Protein AF-A0A1I1EVV3-F1 (afdb_monomer_lite)

Radius of gyration: 16.86 Å; chains: 1; bounding box: 34×19×50 Å

pLDDT: mean 86.6, std 11.68, range [49.75, 97.06]

Secondary structure (DSSP, 8-state):
-PPPGGGGGGGHHHHHHHHHTT--HHHHHHHHT--HHHHHHHHHHHHHHHHHHHTT-PPPPSSSPPTT----GGGS--

Foldseek 3Di:
DADDLVCVVVCVVVLVVVVVVVDDLCVSCVVNRHHSVSSVVVVVVVVVVVVCLVVQPFADDPDDADPPDDCDPVRHDD

Structure (mmCIF, N/CA/C/O backbone):
data_AF-A0A1I1EVV3-F1
#
_entry.id   AF-A0A1I1EVV3-F1
#
loop_
_atom_site.group_PDB
_atom_site.id
_atom_site.type_symbol
_atom_site.label_atom_id
_atom_site.label_alt_id
_atom_site.label_comp_id
_atom_site.label_asym_id
_atom_site.label_entity_id
_atom_site.label_seq_id
_atom_site.pdbx_PDB_ins_code
_atom_site.Cartn_x
_atom_site.Cartn_y
_atom_site.Cartn_z
_atom_site.occupancy
_atom_site.B_iso_or_equiv
_atom_site.auth_seq_id
_atom_site.auth_comp_id
_atom_site.auth_asym_id
_atom_site.auth_atom_id
_atom_site.pdbx_PDB_model_num
ATOM 1 N N . MET A 1 1 ? 1.548 1.879 23.290 1.00 69.06 1 MET A N 1
ATOM 2 C CA . MET A 1 1 ? 2.160 2.657 22.187 1.00 69.06 1 MET A CA 1
ATOM 3 C C . MET A 1 1 ? 1.927 1.917 20.883 1.00 69.06 1 MET A C 1
ATOM 5 O O . MET A 1 1 ? 2.062 0.700 20.882 1.00 69.06 1 MET A O 1
ATOM 9 N N . ALA A 1 2 ? 1.564 2.621 19.809 1.00 76.75 2 ALA A N 1
ATOM 10 C CA . ALA A 1 2 ? 1.460 2.001 18.490 1.00 76.75 2 ALA A CA 1
ATOM 11 C C . ALA A 1 2 ? 2.859 1.648 17.959 1.00 76.75 2 ALA A C 1
ATOM 13 O O . ALA A 1 2 ? 3.815 2.402 18.157 1.00 76.75 2 ALA A O 1
ATOM 14 N N . ARG A 1 3 ? 2.984 0.501 17.291 1.00 85.31 3 ARG A N 1
ATOM 15 C CA . ARG A 1 3 ? 4.204 0.076 16.606 1.00 85.31 3 ARG A CA 1
ATOM 16 C C . ARG A 1 3 ? 4.560 1.071 15.497 1.00 85.31 3 ARG A C 1
ATOM 18 O O . ARG A 1 3 ? 3.704 1.723 14.895 1.00 85.31 3 ARG A O 1
ATOM 25 N N . SER A 1 4 ? 5.855 1.180 15.211 1.00 87.19 4 SER A N 1
ATOM 26 C CA . SER A 1 4 ? 6.340 2.039 14.129 1.00 87.19 4 SER A CA 1
ATOM 27 C C . SER A 1 4 ? 5.953 1.478 12.761 1.00 87.19 4 SER A C 1
ATOM 29 O O . SER A 1 4 ? 6.143 0.291 12.489 1.00 87.19 4 SER A O 1
ATOM 31 N N . TYR A 1 5 ? 5.498 2.359 11.864 1.00 88.94 5 TYR A N 1
ATOM 32 C CA . TYR A 1 5 ? 5.136 2.008 10.488 1.00 88.94 5 TYR A CA 1
ATOM 33 C C . TYR A 1 5 ? 6.294 1.361 9.717 1.00 88.94 5 TYR A C 1
ATOM 35 O O . TYR A 1 5 ? 6.065 0.530 8.845 1.00 88.94 5 TYR A O 1
ATOM 43 N N . LYS A 1 6 ? 7.548 1.680 10.065 1.00 88.56 6 LYS A N 1
ATOM 44 C CA . LYS A 1 6 ? 8.745 1.104 9.429 1.00 88.56 6 LYS A CA 1
ATOM 45 C C . LYS A 1 6 ? 8.752 -0.430 9.466 1.00 88.56 6 LYS A C 1
ATOM 47 O O . LYS A 1 6 ? 9.248 -1.056 8.536 1.00 88.56 6 LYS A O 1
ATOM 52 N N . HIS A 1 7 ? 8.181 -1.025 10.512 1.00 89.50 7 HIS A N 1
ATOM 53 C CA . HIS A 1 7 ? 8.160 -2.473 10.714 1.00 89.50 7 HIS A CA 1
ATOM 54 C C . HIS A 1 7 ? 6.884 -3.142 10.191 1.00 89.50 7 HIS A C 1
ATOM 56 O O . HIS A 1 7 ? 6.785 -4.361 10.239 1.00 89.50 7 HIS A O 1
ATOM 62 N N . ILE A 1 8 ? 5.921 -2.394 9.635 1.00 92.88 8 ILE A N 1
ATOM 63 C CA . ILE A 1 8 ? 4.643 -2.968 9.181 1.00 92.88 8 ILE A CA 1
ATOM 64 C C . ILE A 1 8 ? 4.819 -4.029 8.088 1.00 92.88 8 ILE A C 1
ATOM 66 O O . ILE A 1 8 ? 4.026 -4.955 7.994 1.00 92.88 8 ILE A O 1
ATOM 70 N N . GLN A 1 9 ? 5.885 -3.928 7.285 1.00 90.81 9 GLN A N 1
ATOM 71 C CA . GLN A 1 9 ? 6.185 -4.909 6.239 1.00 90.81 9 GLN A CA 1
ATOM 72 C C . GLN A 1 9 ? 6.537 -6.290 6.801 1.00 90.81 9 GLN A C 1
ATOM 74 O O . GLN A 1 9 ? 6.309 -7.284 6.128 1.00 90.81 9 GLN A O 1
ATOM 79 N N . GLN A 1 10 ? 7.047 -6.370 8.033 1.00 93.50 10 GLN A N 1
ATOM 80 C CA . GLN A 1 10 ? 7.320 -7.654 8.687 1.00 93.50 10 GLN A CA 1
ATOM 81 C C . GLN A 1 10 ? 6.023 -8.418 8.994 1.00 93.50 10 GLN A C 1
ATOM 83 O O . GLN A 1 10 ? 6.033 -9.641 9.040 1.00 93.50 10 GLN A O 1
ATOM 88 N N . TYR A 1 11 ? 4.906 -7.696 9.124 1.00 94.69 11 TYR A N 1
ATOM 89 C CA . TYR A 1 11 ? 3.572 -8.231 9.404 1.00 94.69 11 TYR A CA 1
ATOM 90 C C . TYR A 1 11 ? 2.712 -8.363 8.142 1.00 94.69 11 TYR A C 1
ATOM 92 O O . TYR A 1 11 ? 1.501 -8.516 8.236 1.00 94.69 11 TYR A O 1
ATOM 100 N N . GLU A 1 12 ? 3.307 -8.287 6.948 1.00 93.94 12 GLU A N 1
ATOM 101 C CA . GLU A 1 12 ? 2.573 -8.343 5.679 1.00 93.94 12 GLU A CA 1
ATOM 102 C C . GLU A 1 12 ? 1.699 -9.597 5.566 1.00 93.94 12 GLU A C 1
ATOM 104 O O . GLU A 1 12 ? 0.518 -9.479 5.251 1.00 93.94 12 GLU A O 1
ATOM 109 N N . ARG A 1 13 ? 2.249 -10.771 5.896 1.00 95.31 13 ARG A N 1
ATOM 110 C CA . ARG A 1 13 ? 1.501 -12.038 5.868 1.00 95.31 13 ARG A CA 1
ATOM 111 C C . ARG A 1 13 ? 0.321 -12.022 6.840 1.00 95.31 13 ARG A C 1
ATOM 113 O O . ARG A 1 13 ? -0.803 -12.279 6.433 1.00 95.31 13 ARG A O 1
ATOM 120 N N . GLU A 1 14 ? 0.561 -11.622 8.088 1.00 95.50 14 GLU A N 1
ATOM 121 C CA . GLU A 1 14 ? -0.479 -11.546 9.121 1.00 95.50 14 GLU A CA 1
ATOM 122 C C . GLU A 1 14 ? -1.594 -10.556 8.748 1.00 95.50 14 GLU A C 1
ATOM 124 O O . GLU A 1 14 ? -2.774 -10.862 8.895 1.00 95.50 14 GLU A O 1
ATOM 129 N N . ILE A 1 15 ? -1.245 -9.377 8.222 1.00 95.81 15 ILE A N 1
ATOM 130 C CA . ILE A 1 15 ? -2.225 -8.364 7.799 1.00 95.81 15 ILE A CA 1
ATOM 131 C C . ILE A 1 15 ? -3.115 -8.898 6.671 1.00 95.81 15 ILE A C 1
ATOM 133 O O . ILE A 1 15 ? -4.322 -8.644 6.681 1.00 95.81 15 ILE A O 1
ATOM 137 N N . LEU A 1 16 ? -2.534 -9.613 5.703 1.00 95.62 16 LEU A N 1
ATOM 138 C CA . LEU A 1 16 ? -3.277 -10.202 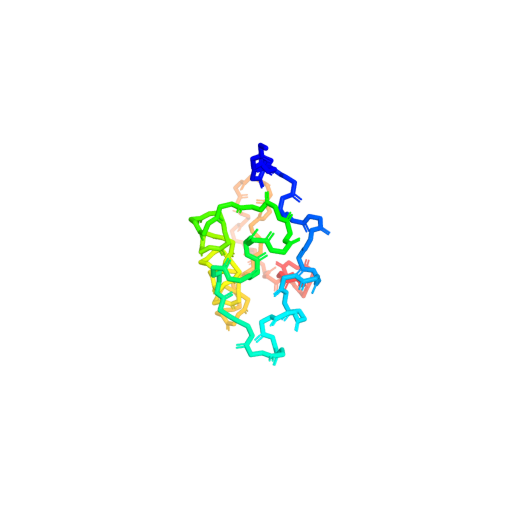4.589 1.00 95.62 16 LEU A CA 1
ATOM 139 C C . LEU A 1 16 ? -4.185 -11.341 5.064 1.00 95.62 16 LEU A C 1
ATOM 141 O O . LEU A 1 16 ? -5.375 -11.310 4.763 1.00 95.62 16 LEU A O 1
ATOM 145 N N . GLU A 1 17 ? -3.687 -12.259 5.894 1.00 96.75 17 GLU A N 1
ATOM 146 C CA . GLU A 1 17 ? -4.496 -13.347 6.463 1.00 96.75 17 GLU A CA 1
ATOM 147 C C . GLU A 1 17 ? -5.691 -12.823 7.272 1.00 96.75 17 GLU A C 1
ATOM 149 O O . GLU A 1 17 ? -6.815 -13.305 7.128 1.00 96.75 17 GLU A O 1
ATOM 154 N N . LEU A 1 18 ? -5.489 -11.810 8.123 1.00 96.12 18 LEU A N 1
ATOM 155 C CA . LEU A 1 18 ? -6.584 -11.217 8.898 1.00 96.12 18 LEU A CA 1
ATOM 156 C C . LEU A 1 18 ? -7.603 -10.518 7.991 1.00 96.12 18 LEU A C 1
ATOM 158 O O . LEU A 1 18 ? -8.805 -10.537 8.270 1.00 96.12 18 LEU A O 1
ATOM 162 N N . LYS A 1 19 ? -7.140 -9.922 6.888 1.00 95.44 19 LYS A N 1
ATOM 163 C CA . LYS A 1 19 ? -8.020 -9.298 5.904 1.00 95.44 19 LYS A CA 1
ATOM 164 C C . LYS A 1 19 ? -8.845 -10.330 5.137 1.00 95.44 19 LYS A C 1
ATOM 166 O O . LYS A 1 19 ? -10.030 -10.082 4.916 1.00 95.44 19 LYS A O 1
ATOM 171 N N . GLU A 1 20 ? -8.253 -11.465 4.779 1.00 95.81 20 GLU A N 1
ATOM 172 C CA . GLU A 1 20 ? -8.939 -12.603 4.151 1.00 95.81 20 GLU A CA 1
ATOM 173 C C . GLU A 1 20 ? -9.990 -13.220 5.078 1.00 95.81 20 GLU A C 1
ATOM 175 O O . GLU A 1 20 ? -11.083 -13.557 4.631 1.00 95.81 20 GLU A O 1
ATOM 180 N N . ARG A 1 21 ? -9.721 -13.262 6.389 1.00 95.81 21 ARG A N 1
ATOM 181 C CA . ARG A 1 21 ? -10.701 -13.659 7.418 1.00 95.81 21 ARG A CA 1
ATOM 182 C C . ARG A 1 21 ? -11.866 -12.672 7.584 1.00 95.81 21 ARG A C 1
ATOM 184 O O . ARG A 1 21 ? -12.764 -12.929 8.378 1.00 95.81 21 ARG A O 1
ATOM 191 N N . GLY A 1 22 ? -11.861 -11.547 6.867 1.00 96.38 22 GLY A N 1
ATOM 192 C CA . GLY A 1 22 ? -12.942 -10.562 6.875 1.00 96.38 22 GLY A CA 1
ATOM 193 C C . GLY A 1 22 ? -12.797 -9.452 7.916 1.00 96.38 22 GLY A C 1
ATOM 194 O O . GLY A 1 22 ? -13.704 -8.631 8.038 1.00 96.38 22 GLY A O 1
ATOM 195 N N . MET A 1 23 ? -11.668 -9.364 8.631 1.00 96.38 23 MET A N 1
ATOM 196 C CA . MET A 1 23 ? -11.475 -8.297 9.616 1.00 96.38 23 MET A CA 1
ATOM 197 C C . MET A 1 23 ? -11.389 -6.913 8.963 1.00 96.38 23 MET A C 1
ATOM 199 O O . MET A 1 23 ? -10.862 -6.707 7.857 1.00 96.38 23 MET A O 1
ATOM 203 N N . THR A 1 24 ? -11.886 -5.917 9.687 1.00 97.06 24 THR A N 1
ATOM 204 C CA . THR A 1 24 ? -11.755 -4.511 9.319 1.00 97.06 24 THR A CA 1
ATOM 205 C C . THR A 1 24 ? -10.333 -4.014 9.577 1.00 97.06 24 THR A C 1
ATOM 207 O O . THR A 1 24 ? -9.609 -4.501 10.440 1.00 97.06 24 THR A O 1
ATOM 210 N N . GLN A 1 25 ? -9.923 -2.957 8.871 1.00 95.44 25 GLN A N 1
ATOM 211 C CA . GLN A 1 25 ? -8.598 -2.353 9.076 1.00 95.44 25 GLN A CA 1
ATOM 212 C C . GLN A 1 25 ? -8.390 -1.843 10.512 1.00 95.44 25 GLN A C 1
ATOM 214 O O . GLN A 1 25 ? -7.257 -1.793 10.981 1.00 95.44 25 GLN A O 1
ATOM 219 N N . LYS A 1 26 ? -9.473 -1.461 11.208 1.00 96.44 26 LYS A N 1
ATOM 220 C CA . LYS A 1 26 ? -9.417 -1.005 12.602 1.00 96.44 26 LYS A CA 1
ATOM 221 C C . LYS A 1 26 ? -9.136 -2.170 13.556 1.00 96.44 26 LYS A C 1
ATOM 223 O O . LYS A 1 26 ? -8.298 -2.019 14.437 1.00 96.44 26 LYS A O 1
ATOM 228 N N . GLU A 1 27 ? -9.784 -3.313 13.348 1.00 96.31 27 GLU A N 1
ATOM 229 C CA . GLU A 1 27 ? -9.554 -4.533 14.136 1.00 96.31 27 GLU A CA 1
ATOM 230 C C . GLU A 1 27 ? -8.141 -5.076 13.915 1.00 96.31 27 GLU A C 1
ATOM 232 O O . GLU A 1 27 ? -7.430 -5.334 14.881 1.00 96.31 27 GLU A O 1
ATOM 237 N N . ILE A 1 28 ? -7.686 -5.126 12.658 1.00 96.25 28 ILE A N 1
ATOM 238 C CA . ILE A 1 28 ? -6.311 -5.521 12.308 1.00 96.25 28 ILE A CA 1
ATOM 239 C C . ILE A 1 28 ? -5.293 -4.612 13.007 1.00 96.25 28 ILE A C 1
ATOM 241 O O . ILE A 1 28 ? -4.320 -5.087 13.593 1.00 96.25 28 ILE A O 1
ATOM 245 N N . ALA A 1 29 ? -5.525 -3.296 12.973 1.00 95.00 29 ALA A N 1
ATOM 246 C CA . ALA A 1 29 ? -4.660 -2.328 13.634 1.00 95.00 29 ALA A CA 1
ATOM 247 C C . ALA A 1 29 ? -4.613 -2.561 15.152 1.00 95.00 29 ALA A C 1
ATOM 249 O O . ALA A 1 29 ? -3.530 -2.603 15.731 1.00 95.00 29 ALA A O 1
ATOM 250 N N . GLN A 1 30 ? -5.765 -2.784 15.786 1.00 94.69 30 GLN A N 1
ATOM 251 C CA . GLN A 1 30 ? -5.851 -3.054 17.219 1.00 94.69 30 GLN A CA 1
ATOM 252 C C . GLN A 1 30 ? -5.144 -4.359 17.609 1.00 94.69 30 GLN A C 1
ATOM 254 O O . GLN A 1 30 ? -4.395 -4.370 18.583 1.00 94.69 30 GLN A O 1
ATOM 259 N N . GLN A 1 31 ? -5.330 -5.430 16.837 1.00 94.25 31 GLN A N 1
ATOM 260 C CA . GLN A 1 31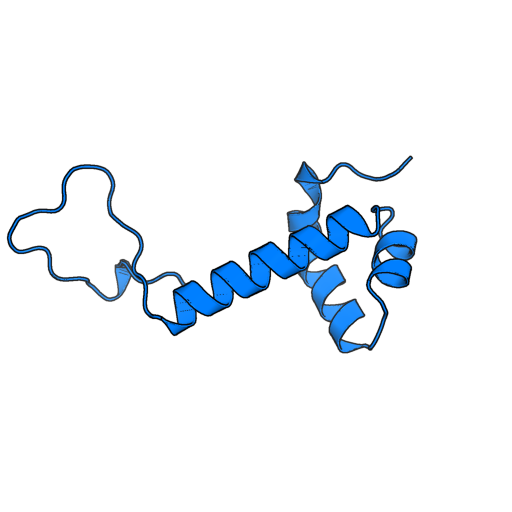 ? -4.733 -6.738 17.107 1.00 94.25 31 GLN A CA 1
ATOM 261 C C . GLN A 1 31 ? -3.206 -6.725 16.958 1.00 94.25 31 GLN A C 1
ATOM 263 O O . GLN A 1 31 ? -2.496 -7.304 17.776 1.00 94.25 31 GLN A O 1
ATOM 268 N N . LEU A 1 32 ? -2.690 -6.043 15.934 1.00 92.94 32 LEU A N 1
ATOM 269 C CA . LEU A 1 32 ? -1.254 -5.990 15.642 1.00 92.94 32 LEU A CA 1
ATOM 270 C C . LEU A 1 32 ? -0.530 -4.820 16.325 1.00 92.94 32 LEU A C 1
ATOM 272 O O . LEU A 1 32 ? 0.693 -4.703 16.224 1.00 92.94 32 LEU A O 1
ATOM 276 N N . GLY A 1 33 ? -1.266 -3.950 17.020 1.00 94.06 33 GLY A N 1
ATOM 277 C CA . GLY A 1 33 ? -0.727 -2.777 17.703 1.00 94.06 33 GLY A CA 1
ATOM 278 C C . GLY A 1 33 ? -0.303 -1.647 16.761 1.00 94.06 33 GLY A C 1
ATOM 279 O O . GLY A 1 33 ? 0.619 -0.906 17.091 1.00 94.06 33 GLY A O 1
ATOM 280 N N . PHE A 1 34 ? -0.937 -1.509 15.599 1.00 95.00 34 PHE A N 1
ATOM 281 C CA . PHE A 1 34 ? -0.754 -0.391 14.667 1.00 95.00 34 PHE A CA 1
ATOM 282 C C . PHE A 1 34 ? -1.884 0.636 14.797 1.00 95.00 34 PHE A C 1
ATOM 284 O O . PHE A 1 34 ? -2.890 0.412 15.469 1.00 95.00 34 PHE A O 1
ATOM 291 N N . THR A 1 35 ? -1.739 1.779 14.132 1.00 95.44 35 THR A N 1
ATOM 292 C CA . THR A 1 35 ? -2.862 2.693 13.905 1.00 95.44 35 THR A CA 1
ATOM 293 C C . THR A 1 35 ? -3.640 2.283 12.657 1.00 95.44 35 THR A C 1
ATOM 295 O O . THR A 1 35 ? -3.122 1.624 11.749 1.00 95.44 35 THR A O 1
ATOM 298 N N . LYS A 1 36 ? -4.907 2.693 12.580 1.00 95.00 36 LYS A N 1
ATOM 299 C CA . LYS A 1 36 ? -5.748 2.440 11.404 1.00 95.00 36 LYS A CA 1
ATOM 300 C C . LYS A 1 36 ? -5.129 3.047 10.140 1.00 95.00 36 LYS A C 1
ATOM 302 O O . LYS A 1 36 ? -5.172 2.434 9.077 1.00 95.00 36 LYS A O 1
ATOM 307 N N . GLU A 1 37 ? -4.546 4.238 10.252 1.00 95.25 37 GLU A N 1
ATOM 308 C CA . GLU A 1 37 ? -3.909 4.971 9.153 1.00 95.25 37 GLU A CA 1
ATOM 309 C C . GLU A 1 37 ? -2.713 4.196 8.600 1.00 95.25 37 GLU A C 1
ATOM 311 O O . GLU A 1 37 ? -2.563 4.088 7.387 1.00 95.25 37 GLU A O 1
ATOM 316 N N . GLN A 1 38 ? -1.910 3.587 9.474 1.00 95.00 38 GLN A N 1
ATOM 317 C CA . GLN A 1 38 ? -0.794 2.733 9.076 1.00 95.00 38 GLN A CA 1
ATOM 318 C C . GLN A 1 38 ? -1.280 1.523 8.264 1.00 95.00 38 GLN A C 1
ATOM 320 O O . GLN A 1 38 ? -0.767 1.255 7.180 1.00 95.00 38 GLN A O 1
ATOM 325 N N . VAL A 1 39 ? -2.313 0.821 8.734 1.00 95.62 39 VAL A N 1
ATOM 326 C CA . VAL A 1 39 ? -2.883 -0.323 8.001 1.00 95.62 39 VAL A CA 1
ATOM 327 C C . VAL A 1 39 ? -3.498 0.119 6.665 1.00 95.62 39 VAL A C 1
ATOM 329 O O . VAL A 1 39 ? -3.308 -0.540 5.643 1.00 95.62 39 VAL A O 1
ATOM 332 N N . LYS A 1 40 ? -4.175 1.272 6.628 1.00 96.25 40 LYS A N 1
ATOM 333 C CA . LYS A 1 40 ? -4.720 1.856 5.392 1.00 96.25 40 LYS A CA 1
ATOM 334 C C . LYS A 1 40 ? -3.620 2.153 4.365 1.00 96.25 40 LYS A C 1
ATOM 336 O O . LYS A 1 40 ? -3.750 1.767 3.202 1.00 96.25 40 LYS A O 1
ATOM 341 N N . GLU A 1 41 ? -2.541 2.812 4.782 1.00 96.31 41 GLU A N 1
ATOM 342 C CA . GLU A 1 41 ? -1.400 3.135 3.915 1.00 96.31 41 GLU A CA 1
ATOM 343 C C . GLU A 1 41 ? -0.669 1.881 3.421 1.00 96.31 41 GLU A C 1
ATOM 345 O O . GLU A 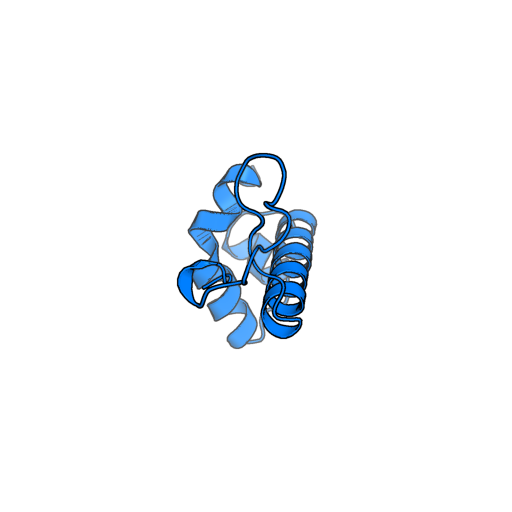1 41 ? -0.214 1.830 2.272 1.00 96.31 41 GLU A O 1
ATOM 350 N N . PHE A 1 42 ? -0.610 0.832 4.245 1.00 96.06 42 PHE A N 1
ATOM 351 C CA . PHE A 1 42 ? -0.092 -0.466 3.828 1.00 96.06 42 PHE A CA 1
ATOM 352 C C . PHE A 1 42 ? -0.881 -1.024 2.633 1.00 96.06 42 PHE A C 1
ATOM 354 O O . PHE A 1 42 ? -0.273 -1.310 1.598 1.00 96.06 42 PHE A O 1
ATOM 361 N N . PHE A 1 43 ? -2.215 -1.093 2.718 1.00 96.00 43 PHE A N 1
ATOM 362 C CA . PHE A 1 43 ? -3.051 -1.572 1.607 1.00 96.00 43 PHE A CA 1
ATOM 363 C C . PHE A 1 43 ? -2.944 -0.678 0.369 1.00 96.00 43 PHE A C 1
ATOM 365 O O . PHE A 1 43 ? -2.822 -1.183 -0.747 1.00 96.00 43 PHE A O 1
ATOM 372 N N . HIS A 1 44 ? -2.904 0.648 0.537 1.00 96.12 44 HIS A N 1
ATOM 373 C CA . HIS A 1 44 ? -2.706 1.566 -0.589 1.00 96.12 44 HIS A CA 1
ATOM 374 C C . HIS A 1 44 ? -1.408 1.261 -1.355 1.00 96.12 44 HIS A C 1
ATOM 376 O O . HIS A 1 44 ? -1.395 1.215 -2.591 1.00 96.12 44 HIS A O 1
ATOM 382 N N . ARG A 1 45 ? -0.314 1.006 -0.627 1.00 94.25 45 ARG A N 1
ATOM 383 C CA . ARG A 1 45 ? 0.968 0.613 -1.219 1.00 94.25 45 ARG A CA 1
ATOM 384 C C . ARG A 1 45 ? 0.908 -0.758 -1.881 1.00 94.25 45 ARG A C 1
ATOM 386 O O . ARG A 1 45 ? 1.467 -0.881 -2.969 1.00 94.25 45 ARG A O 1
ATOM 393 N N . GLN A 1 46 ? 0.257 -1.747 -1.269 1.00 93.31 46 GLN A N 1
ATOM 394 C CA . GLN A 1 46 ? 0.122 -3.084 -1.859 1.00 93.31 46 GLN A CA 1
ATOM 395 C C . GLN A 1 46 ? -0.652 -3.041 -3.175 1.00 93.31 46 GLN A C 1
ATOM 397 O O . GLN A 1 46 ? -0.099 -3.407 -4.208 1.00 93.31 46 GLN A O 1
ATOM 402 N N . HIS A 1 47 ? -1.825 -2.410 -3.207 1.00 93.56 47 HIS A N 1
ATOM 403 C CA . HIS A 1 47 ? -2.585 -2.256 -4.451 1.00 93.56 47 HIS A CA 1
ATOM 404 C C . HIS A 1 47 ? -1.823 -1.472 -5.522 1.00 93.56 47 HIS A C 1
ATOM 406 O O . HIS A 1 47 ? -1.942 -1.737 -6.717 1.00 93.56 47 HIS A O 1
ATOM 412 N N . LYS A 1 48 ? -1.002 -0.492 -5.129 1.00 93.31 48 LYS A N 1
ATOM 413 C CA . LYS A 1 48 ? -0.130 0.214 -6.076 1.00 93.31 48 LYS A CA 1
ATOM 414 C C . LYS A 1 48 ? 0.953 -0.701 -6.656 1.00 93.31 48 LYS A C 1
ATOM 416 O O . LYS A 1 48 ? 1.298 -0.521 -7.822 1.00 93.31 48 LYS A O 1
ATOM 421 N N . LYS A 1 49 ? 1.506 -1.636 -5.876 1.00 88.88 49 LYS A N 1
ATOM 422 C CA . LYS A 1 49 ? 2.446 -2.650 -6.380 1.00 88.88 49 LYS A CA 1
ATOM 423 C C . LYS A 1 49 ? 1.734 -3.623 -7.317 1.00 88.88 49 LYS A C 1
ATOM 425 O O . LYS A 1 49 ? 2.188 -3.774 -8.443 1.00 88.88 49 LYS A O 1
ATOM 430 N N . GLU A 1 50 ? 0.592 -4.170 -6.907 1.00 89.69 50 GLU A N 1
ATOM 431 C CA . GLU A 1 50 ? -0.234 -5.082 -7.713 1.00 89.69 50 GLU A CA 1
ATOM 432 C C . GLU A 1 50 ? -0.588 -4.463 -9.068 1.00 89.69 50 GLU A C 1
ATOM 434 O O . GLU A 1 50 ? -0.351 -5.073 -10.105 1.00 89.69 50 GLU A O 1
ATOM 439 N N . ARG A 1 51 ? -1.041 -3.200 -9.093 1.00 92.06 51 ARG A N 1
ATOM 440 C CA . ARG A 1 51 ? -1.322 -2.483 -10.349 1.00 92.06 51 ARG A CA 1
ATOM 441 C C . ARG A 1 51 ? -0.092 -2.335 -11.244 1.00 92.06 51 ARG A C 1
ATOM 443 O O . ARG A 1 51 ? -0.224 -2.391 -12.461 1.00 92.06 51 ARG A O 1
ATOM 450 N N . LYS A 1 52 ? 1.098 -2.125 -10.672 1.00 87.19 52 LYS A N 1
ATOM 451 C CA . LYS A 1 52 ? 2.342 -2.029 -11.455 1.00 87.19 52 LYS A CA 1
ATOM 452 C C . LYS A 1 52 ? 2.750 -3.376 -12.044 1.00 87.19 52 LYS A C 1
ATOM 454 O O . LYS A 1 52 ? 3.177 -3.407 -13.195 1.00 87.19 52 LYS A O 1
ATOM 459 N N . ILE A 1 53 ? 2.597 -4.447 -11.266 1.00 85.88 53 ILE A N 1
ATOM 460 C CA . ILE A 1 53 ? 2.855 -5.824 -11.700 1.00 85.88 53 ILE A CA 1
ATOM 461 C C . ILE A 1 53 ? 1.874 -6.198 -12.818 1.00 85.88 53 ILE A C 1
ATOM 463 O O . ILE A 1 53 ? 2.306 -6.622 -13.885 1.00 85.88 53 ILE A O 1
ATOM 467 N N . ALA A 1 54 ? 0.576 -5.937 -12.629 1.00 86.06 54 ALA A N 1
ATOM 468 C CA . ALA A 1 54 ? -0.467 -6.197 -13.623 1.00 86.06 54 ALA A CA 1
ATOM 469 C C . ALA A 1 54 ? -0.267 -5.399 -14.923 1.00 86.06 54 ALA A C 1
ATOM 471 O O . ALA A 1 54 ? -0.489 -5.921 -16.010 1.00 86.06 54 ALA A O 1
ATOM 472 N N . ALA A 1 55 ? 0.212 -4.154 -14.831 1.00 86.94 55 ALA A N 1
ATOM 473 C CA . ALA A 1 55 ? 0.579 -3.344 -15.993 1.00 86.94 55 ALA A CA 1
ATOM 474 C C . ALA A 1 55 ? 1.886 -3.800 -16.677 1.00 86.94 55 ALA A C 1
ATOM 476 O O . ALA A 1 55 ? 2.316 -3.176 -17.646 1.00 86.94 55 ALA A O 1
ATOM 477 N N . GLY A 1 56 ? 2.557 -4.837 -16.162 1.00 81.25 56 GLY A N 1
ATOM 478 C CA . GLY A 1 56 ? 3.818 -5.341 -16.701 1.00 81.25 56 GLY A CA 1
ATOM 479 C C . GLY A 1 56 ? 4.970 -4.339 -16.603 1.00 81.25 56 GLY A C 1
ATOM 480 O O . GLY A 1 56 ? 5.921 -4.424 -17.382 1.00 81.25 56 GLY A O 1
ATOM 481 N N . ILE 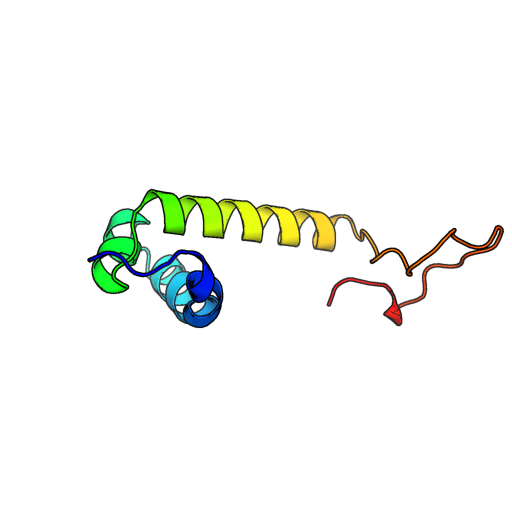A 1 57 ? 4.899 -3.370 -15.680 1.00 79.62 57 ILE A N 1
ATOM 482 C CA . ILE A 1 57 ? 5.947 -2.357 -15.519 1.00 79.62 57 ILE A CA 1
ATOM 483 C C . ILE A 1 57 ? 7.204 -3.045 -14.980 1.00 79.62 57 ILE A C 1
ATOM 485 O O . ILE A 1 57 ? 7.280 -3.412 -13.808 1.00 79.62 57 ILE A O 1
ATOM 489 N N . ALA A 1 58 ? 8.204 -3.184 -15.848 1.00 71.44 58 ALA A N 1
ATOM 490 C CA . ALA A 1 58 ? 9.518 -3.697 -15.492 1.00 71.44 58 ALA A CA 1
ATOM 491 C C . ALA A 1 58 ? 10.295 -2.711 -14.604 1.00 71.44 58 ALA A C 1
ATOM 493 O O . ALA A 1 58 ? 10.166 -1.484 -14.720 1.00 71.44 58 ALA A O 1
ATOM 494 N N . LEU A 1 59 ? 11.140 -3.251 -13.726 1.00 72.06 59 LEU A N 1
ATOM 495 C CA . LEU A 1 59 ? 12.099 -2.470 -12.960 1.00 72.06 59 LEU A CA 1
ATOM 496 C C . LEU A 1 59 ? 13.091 -1.817 -13.922 1.00 72.06 59 LEU A C 1
ATOM 498 O O . LEU A 1 59 ? 13.727 -2.469 -14.749 1.00 72.06 59 LEU A O 1
ATOM 502 N N . LYS A 1 60 ? 13.245 -0.497 -13.801 1.00 74.56 60 LYS A N 1
ATOM 503 C CA . LYS A 1 60 ? 14.283 0.216 -14.543 1.00 74.56 60 LYS A CA 1
ATOM 504 C C . LYS A 1 60 ? 15.641 -0.133 -13.940 1.00 74.56 60 LYS A C 1
ATOM 506 O O . LYS A 1 60 ? 15.855 0.067 -12.744 1.00 74.56 60 LYS A O 1
ATOM 511 N N . LYS A 1 61 ? 16.563 -0.612 -14.778 1.00 76.50 61 LYS A N 1
ATOM 512 C CA . LYS A 1 61 ? 17.974 -0.781 -14.409 1.00 76.50 61 LYS A CA 1
ATOM 513 C C . LYS A 1 61 ? 18.564 0.569 -13.991 1.00 76.50 61 LYS A C 1
ATOM 515 O O . LYS A 1 61 ? 18.144 1.618 -14.482 1.00 76.50 61 LYS A O 1
ATOM 520 N N . LYS A 1 62 ? 19.533 0.543 -13.074 1.00 80.69 62 LYS A N 1
ATOM 521 C CA . LYS A 1 62 ? 20.247 1.747 -12.630 1.00 80.69 62 LYS A CA 1
ATOM 522 C C . LYS A 1 62 ? 20.959 2.398 -13.823 1.00 80.69 62 LYS A C 1
ATOM 524 O O . LYS A 1 62 ? 21.661 1.715 -14.561 1.00 80.69 62 LYS A O 1
ATOM 529 N N . GLY A 1 63 ? 20.823 3.718 -13.961 1.00 84.62 63 GLY A N 1
ATOM 530 C CA . GLY A 1 63 ? 21.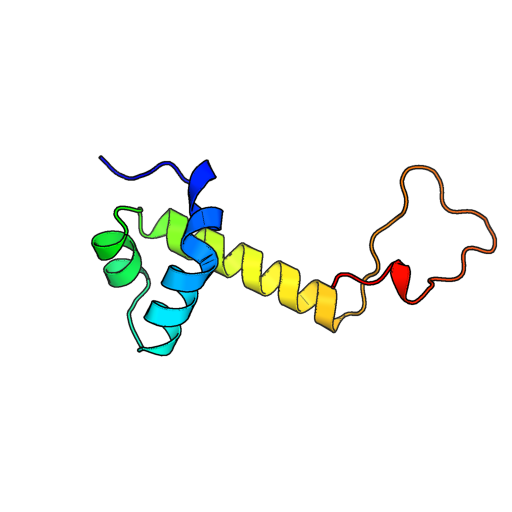456 4.501 -15.028 1.00 84.62 63 GLY A CA 1
ATOM 531 C C . GLY A 1 63 ? 20.532 4.794 -16.213 1.00 84.62 63 GLY A C 1
ATOM 532 O O . GLY A 1 63 ? 19.320 4.580 -16.152 1.00 84.62 63 GLY A O 1
ATOM 533 N N . ARG A 1 64 ? 21.103 5.341 -17.293 1.00 81.62 64 ARG A N 1
ATOM 534 C CA . ARG A 1 64 ? 20.360 5.639 -18.524 1.00 81.62 64 ARG A CA 1
ATOM 535 C C . ARG A 1 64 ? 20.091 4.332 -19.284 1.00 81.62 64 ARG A C 1
ATOM 537 O O . ARG A 1 64 ? 21.044 3.596 -19.533 1.00 81.62 64 ARG A O 1
ATOM 544 N N . PRO A 1 65 ? 18.841 4.048 -19.691 1.0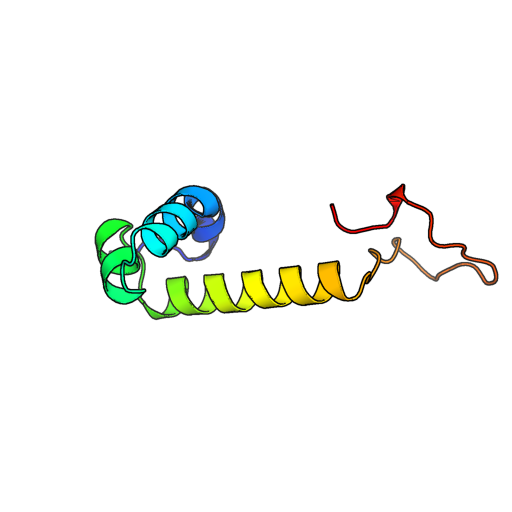0 81.81 65 PRO A N 1
ATOM 545 C CA . PRO A 1 65 ? 18.554 2.896 -20.535 1.00 81.81 65 PRO A CA 1
ATOM 546 C C . PRO A 1 65 ? 19.340 2.966 -21.858 1.00 81.81 65 PRO A C 1
ATOM 548 O O . PRO A 1 65 ? 19.370 4.036 -22.477 1.00 81.81 65 PRO A O 1
ATOM 551 N N . PRO A 1 66 ? 19.952 1.858 -22.309 1.00 80.75 66 PRO A N 1
ATOM 552 C CA . PRO A 1 66 ? 20.515 1.748 -23.652 1.00 80.75 66 PRO A CA 1
ATOM 553 C C . PRO A 1 66 ? 19.460 2.021 -24.730 1.00 80.75 66 PRO A C 1
ATOM 555 O O . PRO A 1 66 ? 18.269 1.803 -24.502 1.00 80.75 66 PRO A O 1
ATOM 558 N N . LYS A 1 67 ? 19.893 2.461 -25.917 1.00 80.38 67 LYS A N 1
ATOM 559 C CA . LYS A 1 67 ? 18.989 2.784 -27.035 1.00 80.38 67 LYS A CA 1
ATOM 560 C C . LYS A 1 67 ? 18.149 1.572 -27.474 1.00 80.38 67 LYS A C 1
ATOM 562 O O . LYS A 1 67 ? 16.956 1.728 -27.699 1.00 80.38 67 LYS A O 1
ATOM 567 N N . ASP A 1 68 ? 18.744 0.377 -27.449 1.00 80.44 68 ASP A N 1
ATOM 568 C CA . ASP A 1 68 ? 18.107 -0.892 -27.833 1.00 80.44 68 ASP A CA 1
ATOM 569 C C . ASP A 1 68 ? 17.777 -1.777 -26.619 1.00 80.44 68 ASP A C 1
ATOM 571 O O . ASP A 1 68 ? 17.970 -2.996 -26.632 1.00 80.44 68 ASP A O 1
ATOM 575 N N . ASN A 1 69 ? 17.335 -1.172 -25.514 1.00 71.88 69 ASN A N 1
ATOM 576 C CA . ASN A 1 69 ? 17.053 -1.923 -24.295 1.00 71.88 69 ASN A CA 1
ATOM 577 C C . ASN A 1 69 ? 15.814 -2.818 -24.464 1.00 71.88 69 ASN A C 1
ATOM 579 O O . ASN A 1 69 ? 14.677 -2.346 -24.407 1.00 71.88 69 ASN A O 1
ATOM 583 N N . LYS A 1 70 ? 16.035 -4.124 -24.632 1.00 73.88 70 LYS A N 1
ATOM 584 C CA . LYS A 1 70 ? 14.975 -5.135 -24.607 1.00 73.88 70 LYS A CA 1
ATOM 585 C C . LYS A 1 70 ? 14.698 -5.526 -23.158 1.00 73.88 70 LYS A C 1
ATOM 587 O O . LYS A 1 70 ? 15.607 -5.932 -22.440 1.00 73.88 70 LYS A O 1
ATOM 592 N N . ILE A 1 71 ? 13.442 -5.395 -22.735 1.00 67.94 71 ILE A N 1
ATOM 593 C CA . ILE A 1 71 ? 12.992 -5.828 -21.409 1.00 67.94 71 ILE A CA 1
ATOM 594 C C . ILE A 1 71 ? 13.033 -7.358 -21.384 1.00 67.94 71 ILE A C 1
ATOM 596 O O . ILE A 1 71 ? 12.272 -8.018 -22.092 1.00 67.94 71 ILE A O 1
ATOM 600 N N . THR A 1 72 ? 13.936 -7.919 -20.588 1.00 66.75 72 THR A N 1
ATOM 601 C CA . THR A 1 72 ? 14.061 -9.367 -20.388 1.00 66.75 72 THR A CA 1
ATOM 602 C C . THR A 1 72 ? 13.145 -9.843 -19.260 1.00 66.75 72 THR A C 1
ATOM 604 O O . THR A 1 72 ? 12.732 -9.055 -18.411 1.00 66.75 72 THR A O 1
ATOM 607 N N . GLN A 1 73 ? 12.827 -11.143 -19.215 1.00 58.28 73 GLN A N 1
ATOM 608 C CA . GLN A 1 73 ? 11.995 -11.725 -18.144 1.00 58.28 73 GLN A CA 1
ATOM 609 C C . GLN A 1 73 ? 12.564 -11.458 -16.737 1.00 58.28 73 GLN A C 1
ATOM 611 O O . GLN A 1 73 ? 11.800 -11.324 -15.789 1.00 58.28 73 GLN A O 1
ATOM 616 N N . THR A 1 74 ? 13.884 -11.289 -16.618 1.00 59.72 74 THR A N 1
ATOM 617 C CA . THR A 1 74 ? 14.594 -10.932 -15.378 1.00 59.72 74 THR A CA 1
ATOM 618 C C . THR A 1 74 ? 14.312 -9.516 -14.869 1.00 59.72 74 THR A C 1
ATOM 620 O O . THR A 1 74 ? 14.632 -9.209 -13.727 1.00 59.72 74 THR A O 1
ATOM 623 N N . ASP A 1 75 ? 13.763 -8.636 -15.711 1.00 61.97 75 ASP A N 1
ATOM 624 C CA . ASP A 1 75 ? 13.511 -7.228 -15.382 1.00 61.97 75 ASP A CA 1
ATOM 625 C C . ASP A 1 75 ? 12.082 -6.996 -14.866 1.00 61.97 75 ASP A C 1
ATOM 627 O O . ASP A 1 75 ? 11.731 -5.885 -14.460 1.00 61.97 75 ASP A O 1
ATOM 631 N N . LYS A 1 76 ? 11.232 -8.028 -14.886 1.00 58.50 76 LYS A N 1
ATOM 632 C CA . LYS A 1 76 ? 9.861 -7.958 -14.380 1.00 58.50 76 LYS A CA 1
ATOM 633 C C . LYS A 1 76 ? 9.864 -8.007 -12.853 1.00 58.50 76 LYS A C 1
ATOM 635 O O . LYS A 1 76 ? 10.698 -8.664 -12.239 1.00 58.50 76 LYS A O 1
ATOM 640 N N . VAL A 1 77 ? 8.943 -7.266 -12.240 1.00 58.97 77 VAL A N 1
ATOM 641 C CA . VAL A 1 77 ? 8.728 -7.319 -10.790 1.00 58.97 77 VAL A CA 1
ATOM 642 C C . VAL A 1 77 ? 8.123 -8.692 -10.479 1.00 58.97 77 VAL A C 1
ATOM 644 O O . VAL A 1 77 ? 6.975 -8.923 -10.856 1.00 58.97 77 VAL A O 1
ATOM 647 N N . ASN A 1 78 ? 8.921 -9.584 -9.876 1.00 49.75 78 ASN A N 1
ATOM 648 C CA . ASN A 1 78 ? 8.437 -10.814 -9.233 1.00 49.75 78 ASN A CA 1
ATOM 649 C C . ASN A 1 78 ? 7.427 -10.482 -8.132 1.00 49.75 78 ASN A C 1
ATOM 651 O O . ASN A 1 78 ? 7.705 -9.531 -7.360 1.00 49.75 78 ASN A O 1
#

Organism: Ruminococcus albus (NCBI:txid1264)

Sequence (78 aa):
MARSYKHIQQYEREILELKERGMTQKEIAQQLGFTKEQVKEFFHRQHKKERKIAAGIALKKKGRPPKDNKITQTDKVN

InterPro domains:
  IPR013324 RNA polymerase sigma factor, region 3/4-like [SSF88659] (8-49)
  IPR036388 Winged helix-like DNA-binding domain superfamily [G3DSA:1.10.10.10] (8-62)